Protein AF-A0A6B3FIX5-F1 (afdb_monomer)

Mean predicted aligned error: 8.16 Å

Structure (mmCIF, N/CA/C/O backbone):
data_AF-A0A6B3FIX5-F1
#
_entry.id   AF-A0A6B3FIX5-F1
#
loop_
_atom_site.group_PDB
_atom_site.id
_atom_site.type_symbol
_atom_site.label_atom_id
_atom_site.label_alt_id
_atom_site.label_comp_id
_atom_site.label_asym_id
_atom_site.label_entity_id
_atom_site.label_seq_id
_atom_site.pdbx_PDB_ins_code
_atom_site.Cartn_x
_atom_site.Cartn_y
_atom_site.Cartn_z
_atom_site.occupancy
_atom_site.B_iso_or_equiv
_atom_site.auth_seq_id
_atom_site.auth_comp_id
_atom_site.auth_asym_id
_atom_site.auth_atom_id
_atom_site.pdbx_PDB_model_num
ATOM 1 N N . SER A 1 1 ? -2.176 6.953 27.572 1.00 67.50 1 SER A N 1
ATOM 2 C CA . SER A 1 1 ? -1.832 7.589 26.282 1.00 67.50 1 SER A CA 1
ATOM 3 C C . SER A 1 1 ? -0.977 6.699 25.378 1.00 67.50 1 SER A C 1
ATOM 5 O O . SER A 1 1 ? -1.355 6.503 24.234 1.00 67.50 1 SER A O 1
ATOM 7 N N . ILE A 1 2 ? 0.095 6.060 25.876 1.00 82.75 2 ILE A N 1
ATOM 8 C CA . ILE A 1 2 ? 0.960 5.180 25.053 1.00 82.75 2 ILE A CA 1
ATOM 9 C C . ILE A 1 2 ? 0.248 3.902 24.571 1.00 82.75 2 ILE A C 1
ATOM 11 O O . ILE A 1 2 ? 0.402 3.517 23.420 1.00 82.75 2 ILE A O 1
ATOM 15 N N . LYS A 1 3 ? -0.590 3.270 25.407 1.00 80.00 3 LYS A N 1
ATOM 16 C CA . LYS A 1 3 ? -1.308 2.035 25.027 1.00 80.00 3 LYS A CA 1
ATOM 17 C C . LYS A 1 3 ? -2.225 2.223 23.805 1.00 80.00 3 LYS A C 1
ATOM 19 O O . LYS A 1 3 ? -2.293 1.345 22.958 1.00 80.00 3 LYS A O 1
ATOM 24 N N . PHE A 1 4 ? -2.875 3.384 23.689 1.00 84.69 4 PHE A N 1
ATOM 25 C CA . PHE A 1 4 ? -3.703 3.738 22.529 1.00 84.69 4 PHE A CA 1
ATOM 26 C C . PHE A 1 4 ? -2.855 3.995 21.277 1.00 84.69 4 PHE A C 1
ATOM 28 O O . PHE A 1 4 ? -3.181 3.500 20.203 1.00 84.69 4 PHE A O 1
ATOM 35 N N . ALA A 1 5 ? -1.732 4.706 21.425 1.00 88.06 5 ALA A N 1
ATOM 36 C CA . ALA A 1 5 ? -0.798 4.935 20.325 1.00 88.06 5 ALA A CA 1
ATOM 37 C C . ALA A 1 5 ? -0.229 3.616 19.777 1.00 88.06 5 ALA A C 1
ATOM 39 O O . ALA A 1 5 ? -0.190 3.427 18.566 1.00 88.06 5 ALA A O 1
ATOM 40 N N . MET A 1 6 ? 0.141 2.677 20.658 1.00 88.88 6 MET A N 1
ATOM 41 C CA . MET A 1 6 ? 0.617 1.353 20.246 1.00 88.88 6 MET A CA 1
ATOM 42 C C . MET A 1 6 ? -0.470 0.529 19.551 1.00 88.88 6 MET A C 1
ATOM 44 O O . MET A 1 6 ? -0.164 -0.175 18.597 1.00 88.88 6 MET A O 1
ATOM 48 N N . PHE A 1 7 ? -1.730 0.638 19.983 1.00 87.69 7 PHE A N 1
ATOM 49 C CA . PHE A 1 7 ? -2.848 -0.036 19.321 1.00 87.69 7 PHE A CA 1
ATOM 50 C C . PHE A 1 7 ? -3.067 0.483 17.891 1.00 87.69 7 PHE A C 1
ATOM 52 O O . PHE A 1 7 ? -3.112 -0.310 16.955 1.00 87.69 7 PHE A O 1
ATOM 59 N N . MET A 1 8 ? -3.115 1.807 17.707 1.00 88.19 8 MET A N 1
ATOM 60 C CA . MET A 1 8 ? -3.246 2.417 16.377 1.00 88.19 8 MET A CA 1
ATOM 61 C C . MET A 1 8 ? -2.046 2.087 15.484 1.00 88.19 8 MET A C 1
ATOM 63 O O . MET A 1 8 ? -2.218 1.723 14.324 1.00 88.19 8 MET A O 1
ATOM 67 N N . LEU A 1 9 ? -0.826 2.154 16.029 1.00 90.56 9 LEU A N 1
ATOM 68 C CA . LEU A 1 9 ? 0.389 1.780 15.306 1.00 90.56 9 LEU A CA 1
ATOM 69 C C . LEU A 1 9 ? 0.344 0.318 14.846 1.00 90.56 9 LEU A C 1
ATOM 71 O O . LEU A 1 9 ? 0.653 0.041 13.691 1.00 90.56 9 LEU A O 1
ATOM 75 N N . ALA A 1 10 ? -0.061 -0.605 15.722 1.00 91.06 10 ALA A N 1
ATOM 76 C CA . ALA A 1 10 ? -0.166 -2.022 15.387 1.00 91.06 10 ALA A CA 1
ATOM 77 C C . ALA A 1 10 ? -1.157 -2.272 14.240 1.00 91.06 10 ALA A C 1
ATOM 79 O O . ALA A 1 10 ? -0.891 -3.097 13.367 1.00 91.06 10 ALA A O 1
ATOM 80 N N . GLU A 1 11 ? -2.265 -1.531 14.193 1.00 89.19 11 GLU A N 1
ATOM 81 C CA . GLU A 1 11 ? -3.230 -1.615 13.095 1.00 89.19 11 GLU A CA 1
ATOM 82 C C . GLU A 1 11 ? -2.603 -1.206 11.752 1.00 89.19 11 GLU A C 1
ATOM 84 O O . GLU A 1 11 ? -2.722 -1.932 10.764 1.00 89.19 11 GLU A O 1
ATOM 89 N N . TYR A 1 12 ? -1.868 -0.089 11.721 1.00 88.12 12 TYR A N 1
ATOM 90 C CA . TYR A 1 12 ? -1.166 0.356 10.512 1.00 88.12 12 TYR A CA 1
ATOM 91 C C . TYR A 1 12 ? -0.051 -0.602 10.096 1.00 88.12 12 TYR A C 1
ATOM 93 O O . TYR A 1 12 ? 0.093 -0.892 8.908 1.00 88.12 12 TYR A O 1
ATOM 101 N N . VAL A 1 13 ? 0.707 -1.137 11.055 1.00 91.00 13 VAL A N 1
ATOM 102 C CA . VAL A 1 13 ? 1.735 -2.148 10.777 1.00 91.00 13 VAL A CA 1
ATOM 103 C C . VAL A 1 13 ? 1.099 -3.382 10.138 1.00 91.00 13 VAL A C 1
ATOM 105 O O . VAL A 1 13 ? 1.606 -3.859 9.126 1.00 91.00 13 VAL A O 1
ATOM 108 N N . ASN A 1 14 ? -0.046 -3.843 10.647 1.00 91.69 14 ASN A N 1
ATOM 109 C CA . ASN A 1 14 ? -0.771 -4.970 10.060 1.00 91.69 14 ASN A CA 1
ATOM 110 C C . ASN A 1 14 ? -1.277 -4.681 8.636 1.00 91.69 14 ASN A C 1
ATOM 112 O O . ASN A 1 14 ? -1.214 -5.555 7.775 1.00 91.69 14 ASN A O 1
ATOM 116 N N . MET A 1 15 ? -1.729 -3.460 8.336 1.00 89.56 15 MET A N 1
ATOM 117 C CA . MET A 1 15 ? -2.104 -3.100 6.958 1.00 89.56 15 MET A CA 1
ATOM 118 C C . MET A 1 15 ? -0.900 -3.125 6.005 1.00 89.56 15 MET A C 1
ATOM 120 O O . MET A 1 15 ? -1.015 -3.591 4.866 1.00 89.56 15 MET A O 1
ATOM 124 N N . VAL A 1 16 ? 0.267 -2.658 6.463 1.00 90.00 16 VAL A N 1
ATOM 125 C CA . VAL A 1 16 ? 1.512 -2.681 5.678 1.00 90.00 16 VAL A CA 1
ATOM 126 C C . VAL A 1 16 ? 1.992 -4.113 5.448 1.00 90.00 16 VAL A C 1
ATOM 128 O O . VAL A 1 16 ? 2.355 -4.448 4.320 1.00 90.00 16 VAL A O 1
ATOM 131 N N . THR A 1 17 ? 1.961 -4.978 6.465 1.00 90.06 17 THR A N 1
ATOM 132 C CA . THR A 1 17 ? 2.391 -6.379 6.321 1.00 90.06 17 THR A CA 1
ATOM 133 C C . THR A 1 17 ? 1.471 -7.159 5.389 1.00 90.06 17 THR A C 1
ATOM 135 O O . THR A 1 17 ? 1.968 -7.856 4.506 1.00 90.06 17 THR A O 1
ATOM 138 N N . VAL A 1 18 ? 0.150 -6.988 5.496 1.00 89.25 18 VAL A N 1
ATOM 139 C CA . VAL A 1 18 ? -0.813 -7.614 4.572 1.00 89.25 18 VAL A CA 1
ATOM 140 C C . VAL A 1 18 ? -0.598 -7.124 3.139 1.00 89.25 18 VAL A C 1
ATOM 142 O O . VAL A 1 18 ? -0.602 -7.930 2.207 1.00 89.25 18 VAL A O 1
ATOM 145 N N . SER A 1 19 ? -0.340 -5.827 2.949 1.00 87.25 19 SER A N 1
ATOM 146 C CA . SER A 1 19 ? -0.012 -5.269 1.630 1.00 87.25 19 SER A CA 1
ATOM 147 C C . SER A 1 19 ? 1.284 -5.866 1.075 1.00 87.25 19 SER A C 1
ATOM 149 O O . SER A 1 19 ? 1.314 -6.305 -0.072 1.00 87.25 19 SER A O 1
ATOM 151 N N . ALA A 1 20 ? 2.339 -5.962 1.888 1.00 86.62 20 ALA A N 1
ATOM 152 C CA . ALA A 1 20 ? 3.614 -6.557 1.492 1.00 86.62 20 ALA A CA 1
ATOM 153 C C . ALA A 1 20 ? 3.469 -8.036 1.095 1.00 86.62 20 ALA A C 1
ATOM 155 O O . ALA A 1 20 ? 3.967 -8.432 0.041 1.00 86.62 20 ALA A O 1
ATOM 156 N N . VAL A 1 21 ? 2.734 -8.827 1.883 1.00 88.81 21 VAL A N 1
ATOM 157 C CA . VAL A 1 21 ? 2.433 -10.238 1.581 1.00 88.81 21 VAL A CA 1
ATOM 158 C C . VAL A 1 21 ? 1.596 -10.366 0.305 1.00 88.81 21 VAL A C 1
ATOM 160 O O . VAL A 1 21 ? 1.828 -11.250 -0.515 1.00 88.81 21 VAL A O 1
ATOM 163 N N . SER A 1 22 ? 0.656 -9.451 0.078 1.00 87.62 22 SER A N 1
ATOM 164 C CA . SER A 1 22 ? -0.161 -9.453 -1.139 1.00 87.62 22 SER A CA 1
ATOM 165 C C . SER A 1 22 ? 0.676 -9.138 -2.384 1.00 87.62 22 SER A C 1
ATOM 167 O O . SER A 1 22 ? 0.508 -9.778 -3.42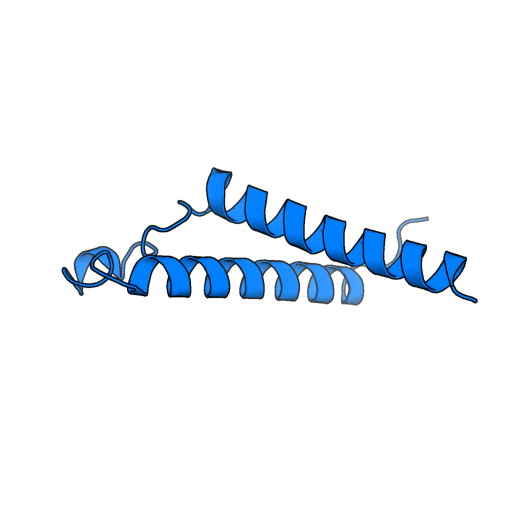3 1.00 87.62 22 SER A O 1
ATOM 169 N N . VAL A 1 23 ? 1.630 -8.202 -2.285 1.00 86.00 23 VAL A N 1
ATOM 170 C CA . VAL A 1 23 ? 2.561 -7.894 -3.383 1.00 86.00 23 VAL A CA 1
ATOM 171 C C . VAL A 1 23 ? 3.465 -9.080 -3.709 1.00 86.00 23 VAL A C 1
ATOM 173 O O . VAL A 1 23 ? 3.689 -9.355 -4.892 1.00 86.00 23 VAL A O 1
ATOM 176 N N . THR A 1 24 ? 3.982 -9.787 -2.701 1.00 84.56 24 THR A N 1
ATOM 177 C CA . THR A 1 24 ? 4.853 -10.949 -2.931 1.00 84.56 24 THR A CA 1
ATOM 178 C C . THR A 1 24 ? 4.094 -12.137 -3.509 1.00 84.56 24 THR A C 1
ATOM 180 O O . THR A 1 24 ? 4.595 -12.751 -4.450 1.00 84.56 24 THR A O 1
ATOM 183 N N . LEU A 1 25 ? 2.896 -12.436 -2.998 1.00 83.56 25 LEU A N 1
ATOM 184 C CA . LEU A 1 25 ? 2.124 -13.612 -3.408 1.00 83.56 25 LEU A CA 1
ATOM 185 C C . LEU A 1 25 ? 1.373 -13.417 -4.731 1.00 83.56 25 LEU A C 1
ATOM 187 O O . LEU A 1 25 ? 1.358 -14.330 -5.551 1.00 83.56 25 LEU A O 1
ATOM 191 N N . PHE A 1 26 ? 0.766 -12.248 -4.958 1.00 80.06 26 PHE A N 1
ATOM 192 C CA . PHE A 1 26 ? -0.149 -12.043 -6.089 1.00 80.06 26 PHE A CA 1
ATOM 193 C C . PHE A 1 26 ? 0.393 -11.101 -7.167 1.00 80.06 26 PHE A C 1
ATOM 195 O O . PHE A 1 26 ? 0.145 -11.326 -8.348 1.00 80.06 26 PHE A O 1
ATOM 202 N N . LEU A 1 27 ? 1.164 -10.065 -6.807 1.00 75.19 27 LEU A N 1
ATOM 203 C CA . LEU A 1 27 ? 1.665 -9.076 -7.778 1.00 75.19 27 LEU A CA 1
ATOM 204 C C . LEU A 1 27 ? 3.090 -9.370 -8.283 1.00 75.19 27 LEU A C 1
ATOM 206 O O . LEU A 1 27 ? 3.768 -8.476 -8.799 1.00 75.19 27 LEU A O 1
ATOM 210 N N . GLY A 1 28 ? 3.568 -10.611 -8.156 1.00 74.31 28 GLY A N 1
ATOM 211 C CA . GLY A 1 28 ? 4.863 -11.041 -8.698 1.00 74.31 28 GLY A CA 1
ATOM 212 C C . GLY A 1 28 ? 6.082 -10.451 -7.979 1.00 74.31 28 GLY A C 1
ATOM 213 O O . GLY A 1 28 ? 7.168 -10.392 -8.563 1.00 74.31 28 GLY A O 1
ATOM 214 N N . GLY A 1 29 ? 5.905 -9.978 -6.740 1.00 79.19 29 GLY A N 1
ATOM 215 C CA . GLY A 1 29 ? 6.971 -9.485 -5.871 1.00 79.19 29 GLY A CA 1
ATOM 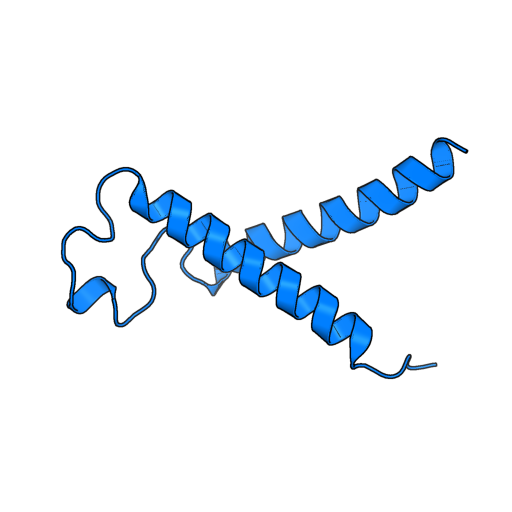216 C C . GLY A 1 29 ? 7.842 -8.421 -6.537 1.00 79.19 29 GLY A C 1
ATOM 217 O 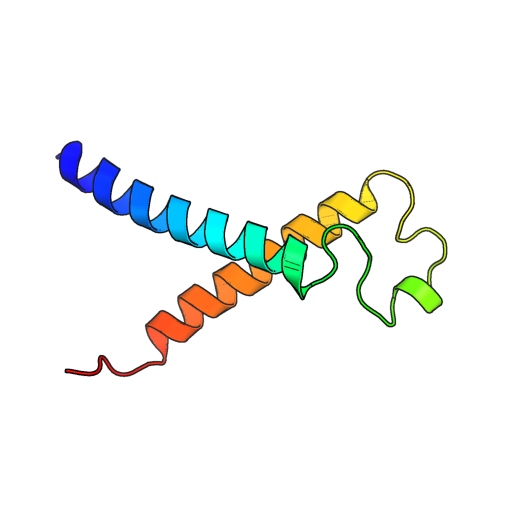O . GLY A 1 29 ? 7.365 -7.351 -6.926 1.00 79.19 29 GLY A O 1
ATOM 218 N N . TRP A 1 30 ? 9.125 -8.748 -6.676 1.00 73.44 30 TRP A N 1
ATOM 219 C CA . TRP A 1 30 ? 10.189 -7.884 -7.195 1.00 73.44 30 TRP A CA 1
ATOM 220 C C . TRP A 1 30 ? 10.199 -7.717 -8.721 1.00 73.44 30 TRP A C 1
ATOM 222 O O . TRP A 1 30 ? 10.961 -6.911 -9.244 1.00 73.44 30 TRP A O 1
ATOM 232 N N . ARG A 1 31 ? 9.374 -8.460 -9.465 1.00 64.38 31 ARG A N 1
ATOM 233 C CA . ARG A 1 31 ? 9.387 -8.411 -10.935 1.00 64.38 31 ARG A CA 1
ATOM 234 C C . ARG A 1 31 ? 8.648 -7.179 -11.457 1.00 64.38 31 ARG A C 1
ATOM 236 O O . ARG A 1 31 ? 7.576 -6.836 -10.946 1.00 64.38 31 ARG A O 1
ATOM 243 N N . ALA A 1 32 ? 9.177 -6.553 -12.508 1.00 63.69 32 ALA A N 1
ATOM 244 C CA . ALA A 1 32 ? 8.480 -5.481 -13.216 1.00 63.69 32 ALA A CA 1
ATOM 245 C C . ALA A 1 32 ? 7.116 -5.973 -13.768 1.00 63.69 32 ALA A C 1
ATOM 247 O O . ALA A 1 32 ? 7.036 -7.099 -14.274 1.00 63.69 32 ALA A O 1
ATOM 248 N N . PRO A 1 33 ? 6.037 -5.172 -13.659 1.00 63.97 33 PRO A N 1
ATOM 249 C CA . PRO A 1 33 ? 4.719 -5.537 -14.179 1.00 63.97 33 PRO A CA 1
ATOM 250 C C . PRO A 1 33 ? 4.730 -5.685 -15.712 1.00 63.97 33 PRO A C 1
ATOM 252 O O . PRO A 1 33 ? 5.383 -4.921 -16.423 1.00 63.97 33 PRO A O 1
ATOM 255 N N . TYR A 1 34 ? 3.997 -6.677 -16.223 1.00 54.94 34 TYR A N 1
ATOM 256 C CA . TYR A 1 34 ? 3.799 -6.922 -17.659 1.00 54.94 34 TYR A CA 1
ATOM 257 C C . TYR A 1 34 ? 2.930 -5.780 -18.216 1.00 54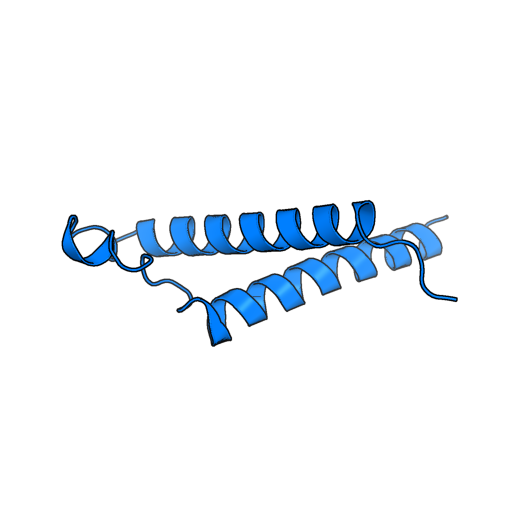.94 34 TYR A C 1
ATOM 259 O O . TYR A 1 34 ? 1.791 -5.671 -17.758 1.00 54.94 34 TYR A O 1
ATOM 267 N N . PRO A 1 35 ? 3.450 -4.838 -19.040 1.00 58.59 35 PRO A N 1
ATOM 268 C CA . PRO A 1 35 ? 4.302 -5.011 -20.231 1.00 58.59 35 PRO A CA 1
ATOM 269 C C . PRO A 1 35 ? 5.696 -4.339 -20.168 1.00 58.59 35 PRO A C 1
ATOM 271 O O . PRO A 1 35 ? 6.444 -4.357 -21.145 1.00 58.59 35 PRO A O 1
ATOM 274 N N . VAL A 1 36 ? 6.083 -3.744 -19.034 1.00 57.22 36 VAL A N 1
ATOM 275 C CA . VAL A 1 36 ? 7.353 -2.996 -18.890 1.00 57.22 36 VAL A CA 1
ATOM 276 C C . VAL A 1 36 ? 8.567 -3.931 -18.954 1.00 57.22 36 VAL A C 1
ATOM 278 O O . VAL A 1 36 ? 9.627 -3.547 -19.440 1.00 57.22 36 VAL A O 1
ATOM 281 N N . SER A 1 37 ? 8.394 -5.191 -18.543 1.00 55.53 37 SER A N 1
ATOM 282 C CA . SER A 1 37 ? 9.411 -6.241 -18.672 1.00 55.53 37 SER A CA 1
ATOM 283 C C . SER A 1 37 ? 9.742 -6.623 -20.121 1.00 55.53 37 SER A C 1
ATOM 285 O O . SER A 1 37 ? 10.772 -7.252 -20.341 1.00 55.53 37 SER A O 1
ATOM 287 N N . THR A 1 38 ? 8.895 -6.260 -21.092 1.00 55.62 38 THR A N 1
ATOM 288 C CA . THR A 1 38 ? 9.092 -6.543 -22.526 1.00 55.62 38 THR A CA 1
ATOM 289 C C . THR A 1 38 ? 9.701 -5.353 -23.274 1.00 55.62 38 THR A C 1
ATOM 291 O O . THR A 1 38 ? 10.423 -5.554 -24.242 1.00 55.62 38 THR A O 1
ATOM 294 N N . PHE A 1 39 ? 9.454 -4.120 -22.816 1.00 56.16 39 PHE A N 1
ATOM 295 C CA . PHE A 1 39 ? 9.997 -2.897 -23.428 1.00 56.16 39 PHE A CA 1
ATOM 296 C C . PHE A 1 39 ? 11.355 -2.456 -22.855 1.00 56.16 39 PHE A C 1
ATOM 298 O O . PHE A 1 39 ? 12.038 -1.650 -23.481 1.00 56.16 39 PHE A O 1
ATOM 305 N N . TRP A 1 40 ? 11.756 -2.952 -21.677 1.00 59.25 40 TRP A N 1
ATOM 306 C CA . TRP A 1 40 ? 12.999 -2.542 -21.017 1.00 59.25 40 TRP A CA 1
ATOM 307 C C . TRP A 1 40 ? 13.710 -3.738 -20.360 1.00 59.25 40 T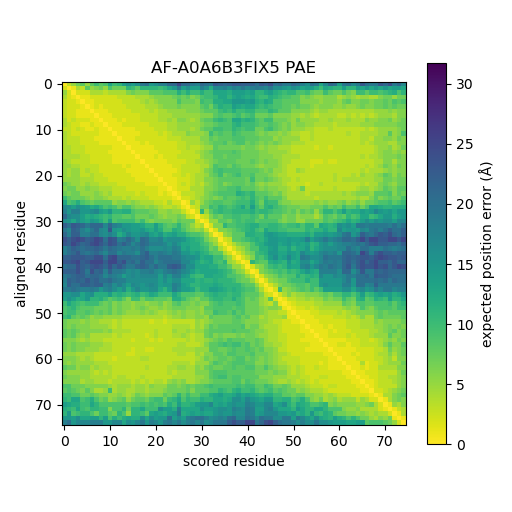RP A C 1
ATOM 309 O O . TRP A 1 40 ? 13.412 -4.119 -19.226 1.00 59.25 40 TRP A O 1
ATOM 319 N N . GLU A 1 4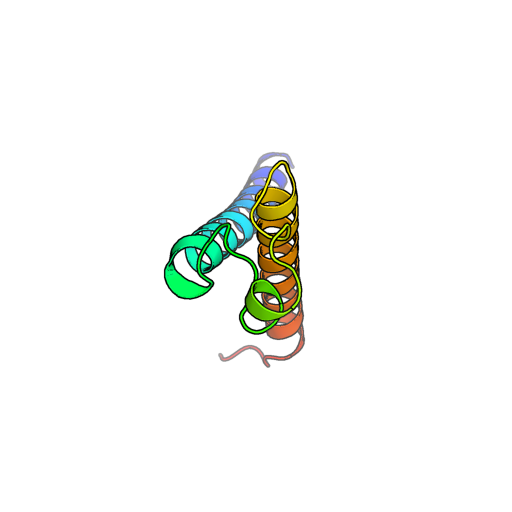1 ? 14.689 -4.322 -21.061 1.00 58.38 41 GLU A N 1
ATOM 320 C CA . GLU A 1 41 ? 15.482 -5.484 -20.605 1.00 58.38 41 GLU A CA 1
ATOM 321 C C . GLU A 1 41 ? 16.234 -5.238 -19.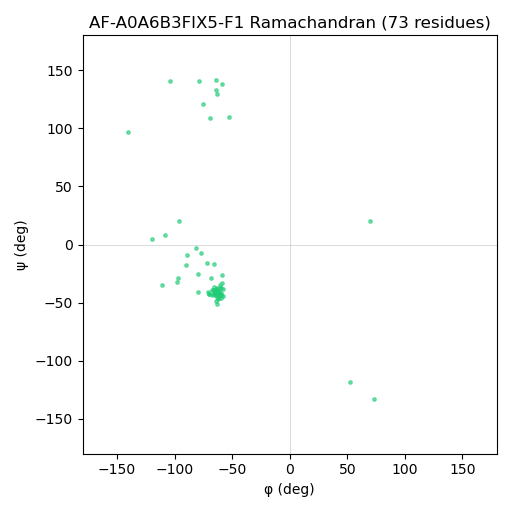280 1.00 58.38 41 GLU A C 1
ATOM 323 O O . GLU A 1 41 ? 16.459 -6.167 -18.502 1.00 58.38 41 GLU A O 1
ATOM 328 N N . GLY A 1 42 ? 16.555 -3.979 -18.958 1.00 60.91 42 GLY A N 1
ATOM 329 C CA . GLY A 1 42 ? 17.212 -3.588 -17.704 1.00 60.91 42 GLY A CA 1
ATOM 330 C C . GLY A 1 42 ? 16.282 -3.456 -16.491 1.00 60.91 42 GLY A C 1
ATOM 331 O O . GLY A 1 42 ? 16.757 -3.178 -15.393 1.00 60.91 42 GLY A O 1
ATOM 332 N N . ALA A 1 43 ? 14.963 -3.641 -16.642 1.00 58.22 43 ALA A N 1
ATOM 333 C CA . ALA A 1 43 ? 13.982 -3.286 -15.602 1.00 58.22 43 ALA A CA 1
ATOM 334 C C . ALA A 1 43 ? 14.026 -4.236 -14.396 1.00 58.22 43 ALA A C 1
ATOM 336 O O . ALA A 1 43 ? 13.507 -3.914 -13.328 1.00 58.22 43 ALA A O 1
ATOM 337 N N . ASN A 1 44 ? 14.661 -5.397 -14.578 1.00 59.12 44 ASN A N 1
ATOM 338 C CA . ASN A 1 44 ? 14.880 -6.406 -13.547 1.00 59.12 44 ASN A CA 1
ATOM 339 C C . ASN A 1 44 ? 16.352 -6.487 -13.092 1.00 59.12 44 ASN A C 1
ATOM 341 O O . ASN A 1 44 ? 16.695 -7.406 -12.353 1.00 59.12 44 ASN A O 1
ATOM 345 N N . GLN A 1 45 ? 17.226 -5.566 -13.520 1.00 59.38 45 GLN A N 1
ATOM 346 C CA . GLN A 1 45 ? 18.640 -5.554 -13.130 1.00 59.38 45 GLN A CA 1
ATOM 347 C C . GLN A 1 45 ? 18.928 -4.472 -12.074 1.00 59.38 45 GLN A C 1
ATOM 349 O O . GLN A 1 45 ? 18.404 -3.360 -12.127 1.00 59.38 45 GLN A O 1
ATOM 354 N N . GLY A 1 46 ? 19.782 -4.790 -11.098 1.00 69.81 46 GLY A N 1
ATOM 355 C CA . GLY A 1 46 ? 20.227 -3.844 -10.069 1.00 69.81 46 GLY A CA 1
ATOM 356 C C . GLY A 1 46 ? 19.161 -3.518 -9.014 1.00 69.81 46 GLY A C 1
ATOM 357 O O . GLY A 1 46 ? 18.547 -4.414 -8.446 1.00 69.81 46 GLY A O 1
ATOM 358 N N . TRP A 1 47 ? 18.979 -2.227 -8.713 1.00 68.56 47 TRP A N 1
ATOM 359 C CA . TRP A 1 47 ? 18.126 -1.726 -7.618 1.00 68.56 47 TRP A CA 1
ATOM 360 C C . TRP A 1 47 ? 16.659 -1.491 -8.028 1.00 68.56 47 TRP A C 1
ATOM 362 O O . TRP A 1 47 ? 15.793 -1.276 -7.179 1.00 68.56 47 TRP A O 1
ATOM 372 N N . TRP A 1 48 ? 16.357 -1.573 -9.325 1.00 68.81 48 TRP A N 1
ATOM 373 C CA . TRP A 1 48 ? 15.017 -1.387 -9.893 1.00 68.81 48 TRP A CA 1
ATOM 374 C C . TRP A 1 48 ? 13.929 -2.330 -9.345 1.00 68.81 48 TRP A C 1
ATOM 376 O O . TRP A 1 48 ? 12.824 -1.848 -9.084 1.00 68.81 48 TRP A O 1
ATOM 386 N N . PRO A 1 49 ? 14.199 -3.624 -9.076 1.00 71.38 49 PRO A N 1
ATOM 387 C CA . PRO A 1 49 ? 13.218 -4.541 -8.486 1.00 71.38 49 PRO A CA 1
ATOM 388 C C . PRO A 1 49 ? 12.686 -4.081 -7.116 1.00 71.38 49 PRO A C 1
ATOM 390 O O . PRO A 1 49 ? 11.515 -4.292 -6.791 1.00 71.38 49 PRO A O 1
ATOM 393 N N . MET A 1 50 ? 13.528 -3.403 -6.325 1.00 76.19 50 MET A N 1
ATOM 394 C CA . MET A 1 50 ? 13.151 -2.869 -5.013 1.00 76.19 50 MET A CA 1
ATOM 395 C C . MET A 1 50 ? 12.191 -1.683 -5.147 1.00 76.19 50 MET A C 1
ATOM 397 O O . MET A 1 50 ? 11.207 -1.588 -4.413 1.00 76.19 50 MET A O 1
ATOM 401 N N . LEU A 1 51 ? 12.435 -0.803 -6.122 1.00 80.88 51 LEU A N 1
ATOM 402 C CA . LEU A 1 51 ? 11.569 0.342 -6.400 1.00 80.88 51 LEU A CA 1
ATOM 403 C C . LEU A 1 51 ? 10.183 -0.129 -6.862 1.00 80.88 51 LEU A C 1
ATOM 405 O O . LEU A 1 51 ? 9.172 0.368 -6.369 1.00 80.88 51 LEU A O 1
ATOM 409 N N . TRP A 1 52 ? 10.123 -1.157 -7.716 1.00 78.38 52 TRP A N 1
ATOM 410 C CA . TRP A 1 52 ? 8.858 -1.774 -8.129 1.00 78.38 52 TRP A CA 1
ATOM 411 C C . TRP A 1 52 ? 8.080 -2.375 -6.962 1.00 78.38 52 TRP A C 1
ATOM 413 O O . TRP A 1 52 ? 6.858 -2.238 -6.904 1.00 78.38 52 TRP A O 1
ATOM 423 N N . PHE A 1 53 ? 8.773 -3.016 -6.024 1.00 81.44 53 PHE A N 1
ATOM 424 C CA . PHE A 1 53 ? 8.147 -3.556 -4.824 1.00 81.44 53 PHE A CA 1
ATOM 425 C C . PHE A 1 53 ? 7.531 -2.454 -3.958 1.00 81.44 53 PHE A C 1
ATOM 427 O O . PHE A 1 53 ? 6.344 -2.521 -3.638 1.00 81.44 53 PHE A O 1
ATOM 434 N N . VAL A 1 54 ? 8.306 -1.413 -3.635 1.00 85.38 54 VAL A N 1
ATOM 435 C CA . VAL A 1 54 ? 7.835 -0.280 -2.821 1.00 85.38 54 VAL A CA 1
ATOM 436 C C . VAL A 1 54 ? 6.657 0.423 -3.493 1.00 85.38 54 VAL A C 1
ATOM 438 O O . VAL A 1 54 ? 5.665 0.723 -2.833 1.00 85.38 54 VAL A O 1
ATOM 441 N N . LEU A 1 55 ? 6.716 0.620 -4.811 1.00 86.62 55 LEU A N 1
ATOM 442 C CA . LEU A 1 55 ? 5.651 1.271 -5.571 1.00 86.62 55 LEU A CA 1
ATOM 443 C C . LEU A 1 55 ? 4.349 0.453 -5.547 1.00 86.62 55 LEU A C 1
ATOM 445 O O . LEU A 1 55 ? 3.276 1.012 -5.318 1.00 86.62 55 LEU A O 1
ATOM 449 N N . LYS A 1 56 ? 4.429 -0.876 -5.701 1.00 82.44 56 LYS A N 1
ATOM 450 C CA . LYS A 1 56 ? 3.258 -1.765 -5.581 1.00 82.44 56 LYS A CA 1
ATOM 451 C C . LYS A 1 56 ? 2.670 -1.753 -4.170 1.00 82.44 56 LYS A C 1
ATOM 453 O O . LYS A 1 56 ? 1.451 -1.688 -4.024 1.00 82.44 56 LYS A O 1
ATOM 458 N N . VAL A 1 57 ? 3.517 -1.789 -3.138 1.00 87.00 57 VAL A N 1
ATOM 459 C CA . VAL A 1 57 ? 3.067 -1.706 -1.738 1.00 87.00 57 VAL A CA 1
ATOM 460 C C . VAL A 1 57 ? 2.377 -0.365 -1.480 1.00 87.00 57 VAL A C 1
ATOM 462 O O . VAL A 1 57 ? 1.306 -0.337 -0.877 1.00 87.00 57 VAL A O 1
ATOM 465 N N . GLN A 1 58 ? 2.932 0.735 -1.992 1.00 88.12 58 GLN A N 1
ATOM 466 C CA . GLN A 1 58 ? 2.347 2.067 -1.857 1.00 88.12 58 GLN A CA 1
ATOM 467 C C . GLN A 1 58 ? 0.979 2.177 -2.545 1.00 88.12 58 GLN A C 1
ATOM 469 O O . GLN A 1 58 ? 0.069 2.792 -1.986 1.00 88.12 58 GLN A O 1
ATOM 474 N N . LEU A 1 59 ? 0.818 1.555 -3.718 1.00 88.00 59 LEU A N 1
ATOM 475 C CA . LEU A 1 59 ? -0.467 1.471 -4.418 1.00 88.00 59 LEU A CA 1
ATOM 476 C C . LEU A 1 59 ? -1.509 0.672 -3.629 1.00 88.00 59 LEU A C 1
ATOM 478 O O . LEU A 1 59 ? -2.649 1.119 -3.518 1.00 88.00 59 LEU A O 1
ATOM 482 N N . LEU A 1 60 ? -1.138 -0.475 -3.049 1.00 87.88 60 LEU A N 1
ATOM 483 C CA . LEU A 1 60 ? -2.062 -1.243 -2.207 1.00 87.88 60 LEU A CA 1
ATOM 484 C C . LEU A 1 60 ? -2.461 -0.475 -0.948 1.00 87.88 60 LEU A C 1
ATOM 486 O O . LEU A 1 60 ? -3.639 -0.450 -0.606 1.00 87.88 60 LEU A O 1
ATOM 490 N N . LEU A 1 61 ? -1.515 0.199 -0.289 1.00 88.62 61 LEU A N 1
ATOM 491 C CA . LEU A 1 61 ? -1.817 1.055 0.861 1.00 88.62 61 LEU A CA 1
ATOM 492 C C . LEU A 1 61 ? -2.777 2.184 0.485 1.00 88.62 61 LEU A C 1
ATOM 494 O O . LEU A 1 61 ? -3.744 2.434 1.205 1.00 88.62 61 LEU A O 1
ATOM 498 N N . PHE A 1 62 ? -2.550 2.830 -0.660 1.00 88.50 62 PHE A N 1
ATOM 499 C CA . PHE A 1 62 ? -3.474 3.826 -1.192 1.00 88.50 62 PHE A CA 1
ATOM 500 C C . PHE A 1 62 ? -4.868 3.227 -1.413 1.00 88.50 62 PHE A C 1
ATOM 502 O O . PHE A 1 62 ? -5.861 3.820 -0.996 1.00 88.50 62 PHE A O 1
ATOM 509 N N . PHE A 1 63 ? -4.949 2.023 -1.982 1.00 87.00 63 PHE A N 1
ATOM 510 C CA . PHE A 1 63 ? -6.217 1.331 -2.195 1.00 87.00 63 PHE A CA 1
ATOM 511 C C . PHE A 1 63 ? -6.927 0.990 -0.878 1.00 87.00 63 PHE A C 1
ATOM 513 O O . PHE A 1 63 ? -8.130 1.197 -0.776 1.00 87.00 63 PHE A O 1
ATOM 520 N N . PHE A 1 64 ? -6.212 0.537 0.156 1.00 84.81 64 PHE A N 1
ATOM 521 C CA . PHE A 1 64 ? -6.795 0.276 1.478 1.00 84.81 64 PHE A CA 1
ATOM 522 C C . PHE A 1 64 ? -7.337 1.547 2.142 1.00 84.81 64 PHE A C 1
ATOM 524 O O . PHE A 1 64 ? -8.429 1.527 2.715 1.00 84.81 64 PHE A O 1
ATOM 531 N N . ILE A 1 65 ? -6.608 2.663 2.039 1.00 86.69 65 ILE A N 1
ATOM 532 C CA . ILE A 1 65 ? -7.064 3.964 2.550 1.00 86.69 65 ILE A CA 1
ATOM 533 C C . ILE A 1 65 ? -8.297 4.435 1.769 1.00 86.69 65 ILE A C 1
ATOM 535 O O . ILE A 1 65 ? -9.273 4.895 2.364 1.00 86.69 65 ILE A O 1
ATOM 539 N N . TRP A 1 66 ? -8.287 4.277 0.447 1.00 89.25 6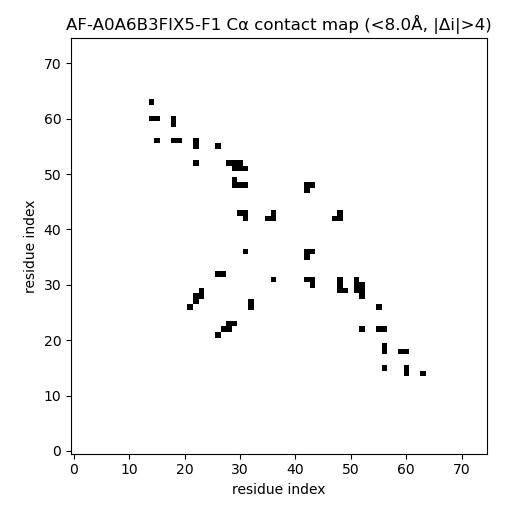6 TRP A N 1
ATOM 540 C CA . TRP A 1 66 ? -9.405 4.648 -0.414 1.00 89.25 66 TRP A CA 1
ATOM 541 C C . TRP A 1 66 ? -10.651 3.791 -0.159 1.00 89.25 66 TRP A C 1
ATOM 543 O O . TRP A 1 66 ? -11.757 4.319 -0.038 1.00 89.25 66 TRP A O 1
ATOM 553 N N . LEU A 1 67 ? -10.480 2.480 0.006 1.00 83.62 67 LEU A N 1
ATOM 554 C CA . LEU A 1 67 ? -11.550 1.538 0.326 1.00 83.62 67 LEU A CA 1
ATOM 555 C C . LEU A 1 67 ? -12.192 1.867 1.682 1.00 83.62 67 LEU A C 1
ATOM 557 O O . LEU A 1 67 ? -13.415 1.882 1.807 1.00 83.62 67 LEU A O 1
ATOM 561 N N . ARG A 1 68 ? -11.371 2.215 2.681 1.00 81.38 68 ARG A N 1
ATOM 562 C CA . ARG A 1 68 ? -11.848 2.697 3.986 1.00 81.38 68 ARG A CA 1
ATOM 563 C C . ARG A 1 68 ? -12.677 3.982 3.861 1.00 81.38 68 ARG A C 1
ATOM 565 O O . ARG A 1 68 ? -13.612 4.158 4.634 1.00 81.38 68 ARG A O 1
ATOM 572 N N . GLY A 1 69 ? -12.339 4.870 2.926 1.00 83.94 69 GLY A N 1
ATOM 573 C CA . GLY A 1 69 ? -13.083 6.110 2.688 1.00 83.94 69 GLY A CA 1
ATOM 574 C C . GLY A 1 69 ? -14.364 5.939 1.862 1.00 83.94 69 GLY A C 1
ATOM 575 O O . GLY A 1 69 ? -15.273 6.753 1.988 1.00 83.94 69 GLY A O 1
ATOM 576 N N . THR A 1 70 ? -14.445 4.904 1.021 1.00 82.56 70 THR A N 1
ATOM 577 C CA . THR A 1 70 ? -15.553 4.705 0.067 1.00 82.56 70 THR A CA 1
ATOM 578 C C . THR A 1 70 ? -16.628 3.746 0.558 1.00 82.56 70 THR A C 1
ATOM 580 O O . THR A 1 70 ? -17.796 3.936 0.221 1.00 82.56 70 THR A O 1
ATOM 583 N N . LEU A 1 71 ? -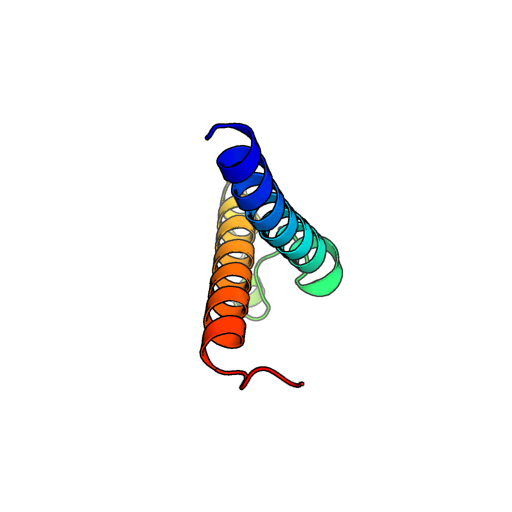16.276 2.729 1.350 1.00 77.56 71 LEU A N 1
ATOM 584 C CA . LEU A 1 71 ? -17.256 1.763 1.838 1.00 77.56 71 LEU A CA 1
ATOM 585 C C . LEU A 1 71 ? -18.112 2.364 2.964 1.00 77.56 71 LEU A C 1
ATOM 587 O O . LEU A 1 71 ? -17.578 2.722 4.020 1.00 77.56 71 LEU A O 1
ATOM 591 N N . PRO A 1 72 ? -19.450 2.421 2.801 1.00 73.94 72 PRO A N 1
ATOM 592 C CA . PRO A 1 72 ? -20.340 2.715 3.909 1.00 73.94 72 PRO A CA 1
ATOM 593 C C . PRO A 1 72 ? -20.196 1.598 4.941 1.00 73.94 72 PRO A C 1
ATOM 595 O O . PRO A 1 72 ? -20.273 0.417 4.603 1.00 73.94 72 PRO A O 1
ATOM 598 N N . ARG A 1 73 ? -19.986 1.967 6.206 1.00 79.06 73 ARG A N 1
ATOM 599 C CA . ARG A 1 73 ? -19.882 1.010 7.312 1.00 79.06 73 ARG A CA 1
ATOM 600 C C . ARG A 1 73 ? -21.105 0.084 7.322 1.00 79.06 73 ARG A C 1
ATOM 602 O O . ARG A 1 73 ? -22.200 0.516 7.685 1.00 79.06 73 ARG A O 1
ATOM 609 N N . VAL A 1 74 ? -20.892 -1.183 6.970 1.00 73.38 74 VAL A N 1
ATOM 610 C CA . VAL A 1 74 ? -21.866 -2.261 7.171 1.00 73.38 74 VAL A CA 1
ATOM 611 C C . VAL A 1 74 ? -22.084 -2.453 8.673 1.00 73.38 74 VAL A C 1
ATOM 613 O O . VAL A 1 74 ? -21.132 -2.403 9.458 1.00 73.38 74 VAL A O 1
ATOM 616 N N . ARG A 1 75 ? -23.355 -2.542 9.065 1.00 73.38 75 ARG A N 1
ATOM 617 C CA . ARG A 1 75 ? -23.806 -2.679 10.453 1.00 73.38 75 ARG A CA 1
ATOM 618 C C . ARG A 1 75 ? -24.124 -4.130 10.747 1.00 73.38 75 ARG A C 1
ATOM 620 O O . ARG A 1 75 ? -24.702 -4.766 9.841 1.00 73.38 75 ARG A O 1
#

pLDDT: mean 78.33, std 11.37, range [54.94, 91.69]

Foldseek 3Di:
DVVVVVVVVVVVVVQLVVLLVCCVPPVVQLDDHPPVVVVDVCCNPDCNSVVRSVVSSVVSSVVVVVCVVPDDDDD

Secondary structure (DSSP, 8-state):
-HHHHHHHHHHHHHHHHHHHHHHHHTS-TTSPPTTHHHH-GGGGSTTHHHHHHHHHHHHHHHHHHHHHHHS----

Solvent-accessible surface area (backbone atoms only — not comparable to full-atom values): 4305 Å² total; per-residue (Å²): 114,67,70,60,52,51,53,56,49,51,53,52,51,50,55,51,50,54,30,48,53,45,33,49,75,72,58,57,30,49,49,54,61,90,66,54,56,77,77,33,84,63,46,70,48,85,70,44,21,58,54,47,33,53,53,52,33,52,51,46,51,49,48,54,56,48,48,66,73,67,55,77,84,83,128

Radius of gyration: 16.09 Å; Cα contacts (8 Å, |Δi|>4): 39; chains: 1; bounding box: 44×21×50 Å

Sequence (75 aa):
SIKFAMFMLAEYVNMVTVSAVSVTLFLGGWRAPYPVSTFWEGANQGWWPMLWFVLKVQLLLFFFIWLRGTLPRVR